Protein AF-A0A1F8EIL2-F1 (afdb_monomer_lite)

Organism: NCBI:txid1802663

Sequence (89 aa):
MEKSKIQRIESQKPDELWGKLTDPGSEENVARVFESVFEKITVNPNLYYVEGGPDNTFATVRRRGDNNLIYETSNEIEIEALLKYGAEK

pLDDT: mean 74.56, std 19.94, range [41.88, 93.44]

Foldseek 3Di:
DDDDDDPPPDPDDPVVVVVVLPPPPDPVSVVVLLVVVLVVCVVCVPQWAKDADPPNQKIFIATPPPRDTSDIDRDNVSSVVRVVVRVVD

Secondary structure (DSSP, 8-state):
-------------HHHHHHHS-----HHHHHHHHHHHHHHHHH-TTTEEEEEPGGGS-EEEEETTT--EEEEE--HHHHHHHHHHHHT-

Structure (mmCIF, N/CA/C/O backbone):
data_AF-A0A1F8EIL2-F1
#
_entry.id   AF-A0A1F8EIL2-F1
#
loop_
_atom_site.group_PDB
_atom_site.id
_atom_site.type_symbol
_atom_site.label_atom_id
_atom_site.label_alt_id
_atom_site.label_comp_id
_atom_site.label_asym_id
_atom_site.label_entity_id
_atom_site.label_seq_id
_atom_site.pdbx_PDB_ins_code
_atom_site.Cartn_x
_atom_site.Cartn_y
_atom_site.Cartn_z
_atom_site.occupancy
_atom_site.B_iso_or_equiv
_atom_site.auth_seq_id
_atom_site.auth_comp_id
_atom_site.auth_asym_id
_atom_site.auth_atom_id
_atom_site.pdbx_PDB_model_num
ATOM 1 N N . MET A 1 1 ? -28.501 44.925 -5.591 1.00 44.06 1 MET A N 1
ATOM 2 C CA . MET A 1 1 ? -28.662 43.903 -4.533 1.00 44.06 1 MET A CA 1
ATOM 3 C C . MET A 1 1 ? -28.718 42.553 -5.226 1.00 44.06 1 MET A C 1
ATOM 5 O O . MET A 1 1 ? -29.782 42.170 -5.690 1.00 44.06 1 MET A O 1
ATOM 9 N N . GLU A 1 2 ? -27.585 41.870 -5.366 1.00 42.94 2 GLU A N 1
ATOM 10 C CA . GLU A 1 2 ? -27.527 40.551 -6.006 1.00 42.94 2 GLU A CA 1
ATOM 11 C C . GLU A 1 2 ? -27.179 39.493 -4.962 1.00 42.94 2 GLU A C 1
ATOM 13 O O . GLU A 1 2 ? -26.204 39.611 -4.221 1.00 42.94 2 GLU A O 1
ATOM 18 N N . LYS A 1 3 ? -28.060 38.497 -4.846 1.00 45.38 3 LYS A N 1
ATOM 19 C CA . LYS A 1 3 ? -27.934 37.371 -3.924 1.00 45.38 3 LYS A CA 1
ATOM 20 C C . LYS A 1 3 ? -27.020 36.330 -4.568 1.00 45.38 3 LYS A C 1
ATOM 22 O O . LYS A 1 3 ? -27.475 35.570 -5.421 1.00 45.38 3 LYS A O 1
ATOM 27 N N . SER A 1 4 ? -25.760 36.267 -4.147 1.00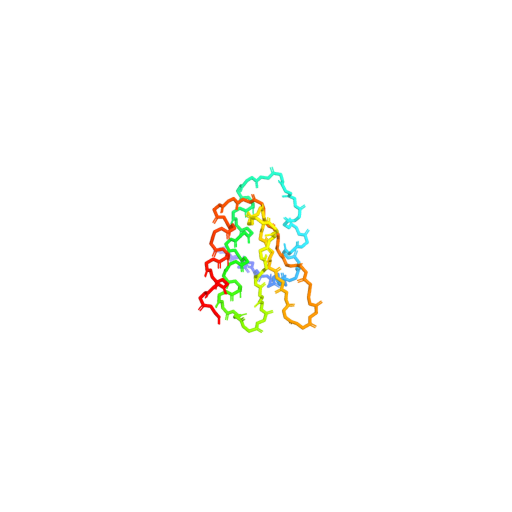 47.69 4 SER A N 1
ATOM 28 C CA . SER A 1 4 ? -24.861 35.178 -4.540 1.00 47.69 4 SER A CA 1
ATOM 29 C C . SER A 1 4 ? -25.316 33.870 -3.894 1.00 47.69 4 SER A C 1
ATOM 31 O O . SER A 1 4 ? -25.272 33.685 -2.678 1.00 47.69 4 SER A O 1
ATOM 33 N N . LYS A 1 5 ? -25.822 32.980 -4.745 1.00 44.00 5 LYS A N 1
ATOM 34 C CA . LYS A 1 5 ? -26.319 31.642 -4.437 1.00 44.00 5 LYS A CA 1
ATOM 35 C C . LYS A 1 5 ? -25.121 30.752 -4.096 1.00 44.00 5 LYS A C 1
ATOM 37 O O . LYS A 1 5 ? -24.393 30.326 -4.986 1.00 44.00 5 LYS A O 1
ATOM 42 N N . ILE A 1 6 ? -24.907 30.500 -2.806 1.00 49.94 6 ILE A N 1
ATOM 43 C CA . ILE A 1 6 ? -23.935 29.512 -2.327 1.00 49.94 6 ILE A CA 1
ATOM 44 C C . ILE A 1 6 ? -24.408 28.149 -2.845 1.00 49.94 6 ILE A C 1
ATOM 46 O O . ILE A 1 6 ? -25.421 27.619 -2.383 1.00 49.94 6 ILE A O 1
ATOM 50 N N . GLN A 1 7 ? -23.723 27.619 -3.858 1.00 43.94 7 GLN A N 1
ATOM 51 C CA . GLN A 1 7 ? -23.917 26.245 -4.304 1.00 43.94 7 GLN A CA 1
ATOM 52 C C . GLN A 1 7 ? -23.445 25.339 -3.167 1.00 43.94 7 GLN A C 1
ATOM 54 O O . GLN A 1 7 ? -22.260 25.296 -2.843 1.00 43.94 7 GLN A O 1
ATOM 59 N N . ARG A 1 8 ? -24.402 24.674 -2.508 1.00 41.88 8 ARG A N 1
ATOM 60 C CA . ARG A 1 8 ? -24.133 23.556 -1.604 1.00 41.88 8 ARG A CA 1
ATOM 61 C C . ARG A 1 8 ? -23.341 22.533 -2.405 1.00 41.88 8 ARG A C 1
ATOM 63 O O . ARG A 1 8 ? -23.886 21.932 -3.324 1.00 41.88 8 ARG A O 1
ATOM 70 N N . ILE A 1 9 ? -22.069 22.378 -2.066 1.00 48.69 9 ILE A N 1
ATOM 71 C CA . ILE A 1 9 ? -21.267 21.241 -2.493 1.00 48.69 9 ILE A CA 1
ATOM 72 C C . ILE A 1 9 ? -21.928 20.041 -1.818 1.00 48.69 9 ILE A C 1
ATOM 74 O O . ILE A 1 9 ? -21.755 19.813 -0.621 1.00 48.69 9 ILE A O 1
ATOM 78 N N . GLU A 1 10 ? -22.813 19.370 -2.554 1.00 44.81 10 GLU A N 1
ATOM 79 C CA . GLU A 1 10 ? -23.350 18.078 -2.159 1.00 44.81 10 GLU A CA 1
ATOM 80 C C . GLU A 1 10 ? -22.153 17.168 -1.902 1.00 44.81 10 GLU A C 1
ATOM 82 O O . GLU A 1 10 ? -21.286 17.023 -2.764 1.00 44.81 10 GLU A O 1
ATOM 87 N N . SER A 1 11 ? -22.068 16.644 -0.678 1.00 48.12 11 SER A N 1
ATOM 88 C CA . SER A 1 11 ? -21.041 15.706 -0.248 1.00 48.12 11 SER A CA 1
ATOM 89 C C . SER A 1 11 ? -20.964 14.557 -1.245 1.00 48.12 11 SER A C 1
ATOM 91 O O . SER A 1 11 ? -21.775 13.631 -1.208 1.00 48.12 11 SER A O 1
ATOM 93 N N . GLN A 1 12 ? -19.995 14.640 -2.155 1.00 43.75 12 GLN A N 1
ATOM 94 C CA . GLN A 1 12 ? -19.664 13.547 -3.048 1.00 43.75 12 GLN A CA 1
ATOM 95 C C . GLN A 1 12 ? -19.216 12.388 -2.167 1.00 43.75 12 GLN A C 1
ATOM 97 O O . GLN A 1 12 ? -18.322 12.527 -1.329 1.00 43.75 12 GLN A O 1
ATOM 102 N N . LYS A 1 13 ? -19.922 11.266 -2.295 1.00 47.88 13 LYS A N 1
ATOM 103 C CA . LYS A 1 13 ? -19.651 10.055 -1.531 1.00 47.88 13 LYS A CA 1
ATOM 104 C C . LYS A 1 13 ? -18.205 9.638 -1.812 1.00 47.88 13 LYS A C 1
ATOM 106 O O . LYS A 1 13 ? -17.816 9.611 -2.982 1.00 47.88 13 LYS A O 1
ATOM 111 N N . PRO A 1 14 ? -17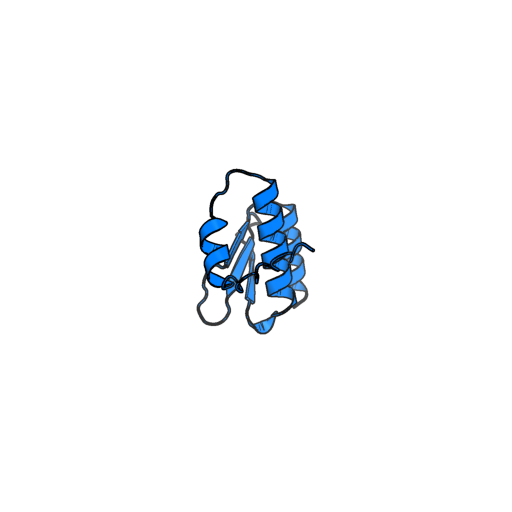.411 9.304 -0.782 1.00 52.41 14 PRO A N 1
ATOM 112 C CA . PRO A 1 14 ? -16.012 8.930 -0.965 1.00 52.41 14 PRO A CA 1
ATOM 113 C C . PRO A 1 14 ? -15.842 7.737 -1.914 1.00 52.41 14 PRO A C 1
ATOM 115 O O . PRO A 1 14 ? -14.785 7.613 -2.516 1.00 52.41 14 PRO A O 1
ATOM 118 N N . ASP A 1 15 ? -16.87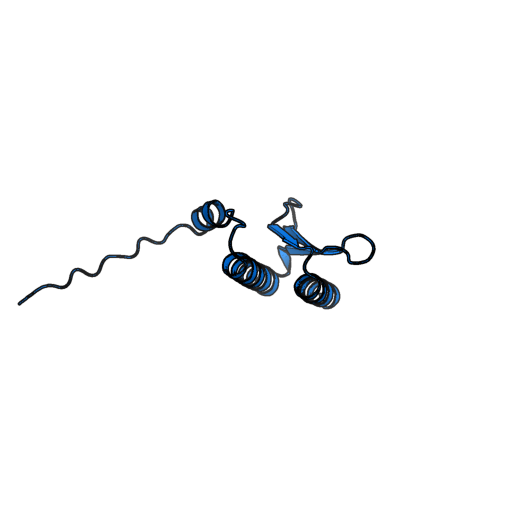3 6.907 -2.094 1.00 47.31 15 ASP A N 1
ATOM 119 C CA . ASP A 1 15 ? -16.900 5.760 -3.006 1.00 47.31 15 ASP A CA 1
ATOM 120 C C . ASP A 1 15 ? -16.910 6.129 -4.504 1.00 47.31 15 ASP A C 1
ATOM 122 O O . ASP A 1 15 ? -16.366 5.385 -5.315 1.00 47.31 15 ASP A O 1
ATOM 126 N N . GLU A 1 16 ? -17.455 7.288 -4.899 1.00 44.94 16 GLU A N 1
ATOM 127 C CA . GLU A 1 16 ? -17.510 7.700 -6.318 1.00 44.94 16 GLU A CA 1
ATOM 128 C C . GLU A 1 16 ? -16.192 8.300 -6.831 1.00 44.94 16 GLU A C 1
ATOM 130 O O . GLU A 1 16 ? -15.946 8.318 -8.039 1.00 44.94 16 GLU A O 1
ATOM 135 N N . LEU A 1 17 ? -15.315 8.755 -5.931 1.00 47.03 17 LEU A N 1
ATOM 136 C CA . LEU A 1 17 ? -13.992 9.267 -6.303 1.00 47.03 17 LEU A CA 1
ATOM 137 C C . LEU A 1 17 ? -13.053 8.148 -6.775 1.00 47.03 17 LEU A C 1
ATOM 139 O O . LEU A 1 17 ? -12.221 8.382 -7.648 1.00 47.03 17 LEU A O 1
ATOM 143 N N . TRP A 1 18 ? -13.230 6.919 -6.281 1.00 48.53 18 TRP A N 1
ATOM 144 C CA . TRP A 1 18 ? -12.389 5.777 -6.662 1.00 48.53 18 TRP A CA 1
ATOM 145 C C . TRP A 1 18 ? -12.630 5.322 -8.101 1.00 48.53 18 TRP A C 1
ATOM 147 O O . TRP A 1 18 ? -11.685 4.943 -8.787 1.00 48.53 18 TRP A O 1
ATOM 157 N N . GLY A 1 19 ? -13.867 5.428 -8.597 1.00 42.06 19 GLY A N 1
ATOM 158 C CA . GLY A 1 19 ? -14.200 5.041 -9.971 1.00 42.06 19 GLY A CA 1
ATOM 159 C C . GLY A 1 19 ? -13.552 5.933 -11.035 1.00 42.06 19 GLY A C 1
ATOM 160 O O . GLY A 1 19 ? -13.244 5.453 -12.121 1.00 42.06 19 GLY A O 1
ATOM 161 N N . LYS A 1 20 ? -13.298 7.213 -10.723 1.00 44.59 20 LYS A N 1
ATOM 162 C CA . LYS A 1 20 ? -12.727 8.198 -11.664 1.00 44.59 20 LYS A CA 1
ATOM 163 C C . LYS A 1 20 ? -11.204 8.337 -11.615 1.00 44.59 20 LYS A C 1
ATOM 165 O O . LYS A 1 20 ? -10.644 8.970 -12.501 1.00 44.59 20 LYS A O 1
ATOM 170 N N . LEU A 1 21 ? -10.537 7.755 -10.620 1.00 48.78 21 LEU A N 1
ATOM 171 C CA . LEU A 1 21 ? -9.071 7.769 -10.505 1.00 48.78 21 LEU A CA 1
ATOM 172 C C . LEU A 1 21 ? -8.390 6.655 -11.320 1.00 48.78 21 LEU A C 1
ATOM 174 O O . LEU A 1 21 ? -7.168 6.592 -11.365 1.00 48.78 21 LEU A O 1
ATOM 178 N N . THR A 1 22 ? -9.166 5.805 -11.998 1.00 47.69 22 THR A N 1
ATOM 179 C CA . THR A 1 22 ? -8.672 4.701 -12.839 1.00 47.69 22 THR A CA 1
ATOM 180 C C . THR A 1 22 ? -8.228 5.134 -14.242 1.00 47.69 22 THR A C 1
ATOM 182 O O . THR A 1 22 ? -8.106 4.288 -15.123 1.00 47.69 22 THR A O 1
ATOM 185 N N . ASP A 1 23 ? -7.965 6.427 -14.457 1.00 43.84 23 ASP A N 1
ATOM 186 C CA . ASP A 1 23 ? -7.325 6.937 -15.672 1.00 43.84 23 ASP A CA 1
ATOM 187 C C . ASP A 1 23 ? -5.809 7.098 -15.398 1.00 43.84 23 ASP A C 1
ATOM 189 O O . ASP A 1 23 ? -5.384 8.095 -14.799 1.00 43.84 23 ASP A O 1
ATOM 193 N N . PRO A 1 24 ? -4.969 6.098 -15.744 1.00 50.34 24 PRO A N 1
ATOM 194 C CA . PRO A 1 24 ? -3.534 6.072 -15.432 1.00 50.34 24 PRO A CA 1
ATOM 195 C C . PRO A 1 24 ? -2.689 7.020 -16.308 1.00 50.34 24 PRO A C 1
ATOM 197 O O . PRO A 1 24 ? -1.466 6.916 -16.329 1.00 50.34 24 PRO A O 1
ATOM 200 N N . GLY A 1 25 ? -3.309 7.933 -17.064 1.00 42.75 25 GLY A N 1
ATOM 201 C CA . GLY A 1 25 ? -2.658 8.716 -18.119 1.00 42.75 25 GLY A CA 1
ATOM 202 C C . GLY A 1 25 ? -1.914 9.984 -17.685 1.00 42.75 25 GLY A C 1
ATOM 203 O O . GLY A 1 25 ? -1.512 10.765 -18.545 1.00 42.75 25 GLY A O 1
ATOM 204 N N . SER A 1 26 ? -1.740 10.267 -16.393 1.00 47.84 26 SER A N 1
ATOM 205 C CA . SER A 1 26 ? -0.983 11.447 -15.948 1.00 47.84 26 SER A CA 1
ATOM 206 C C . SER A 1 26 ? -0.214 11.137 -14.672 1.00 47.84 26 SER A C 1
ATOM 208 O O . SER A 1 26 ? -0.815 10.785 -13.663 1.00 47.84 26 SER A O 1
ATOM 210 N N . GLU A 1 27 ? 1.110 11.289 -14.702 1.00 51.03 27 GLU A N 1
ATOM 211 C CA . GLU A 1 27 ? 2.010 11.082 -13.554 1.00 51.03 27 GLU A CA 1
ATOM 212 C C . GLU A 1 27 ? 1.583 11.905 -12.319 1.00 51.03 27 GLU A C 1
ATOM 214 O O . GLU A 1 27 ? 1.700 11.447 -11.184 1.00 51.03 27 GLU A O 1
ATOM 219 N N . GLU A 1 28 ? 0.966 13.073 -12.535 1.00 52.41 28 GLU A N 1
ATOM 220 C CA . GLU A 1 28 ? 0.352 13.904 -11.485 1.00 52.41 28 GLU A CA 1
ATOM 221 C C . GLU A 1 28 ? -0.835 13.230 -10.773 1.00 52.41 28 GLU A C 1
ATOM 223 O O . GLU A 1 28 ? -1.117 13.516 -9.611 1.00 52.41 28 GLU A O 1
ATOM 228 N N . ASN A 1 29 ? -1.541 12.328 -11.454 1.00 59.25 29 ASN A N 1
ATOM 229 C CA . ASN A 1 29 ? -2.649 11.568 -10.885 1.00 59.25 29 ASN A CA 1
ATOM 230 C C . ASN A 1 29 ? -2.127 10.416 -10.009 1.00 59.25 29 ASN A C 1
ATOM 232 O O . ASN A 1 29 ? -2.702 10.134 -8.962 1.00 59.25 29 ASN A O 1
ATOM 236 N N . VAL A 1 30 ? -1.001 9.802 -10.390 1.00 58.84 30 VAL A N 1
ATOM 237 C CA . VAL A 1 30 ? -0.383 8.676 -9.667 1.00 58.84 30 VAL A CA 1
ATOM 238 C C . VAL A 1 30 ? 0.148 9.116 -8.301 1.00 58.84 30 VAL A C 1
ATOM 240 O O . VAL A 1 30 ? -0.197 8.505 -7.291 1.00 58.84 30 VAL A O 1
ATOM 243 N N . ALA A 1 31 ? 0.874 10.238 -8.237 1.00 64.88 31 ALA A N 1
ATOM 244 C CA . ALA A 1 31 ? 1.395 10.767 -6.971 1.00 64.88 31 ALA A CA 1
ATOM 245 C C . ALA A 1 31 ? 0.275 11.076 -5.959 1.00 64.88 31 ALA A C 1
ATOM 247 O O . ALA A 1 31 ? 0.370 10.731 -4.781 1.00 64.88 31 ALA A O 1
ATOM 248 N N . ARG A 1 32 ? -0.843 11.648 -6.427 1.00 75.81 32 ARG A N 1
ATOM 249 C CA . ARG A 1 32 ? -1.997 11.972 -5.569 1.00 75.81 32 ARG A CA 1
ATOM 250 C C . ARG A 1 32 ? -2.719 10.725 -5.063 1.00 75.81 32 ARG A C 1
ATOM 252 O O . ARG A 1 32 ? -3.270 10.743 -3.957 1.00 75.81 32 ARG A O 1
ATOM 259 N N . VAL A 1 33 ? -2.727 9.649 -5.852 1.00 82.25 33 VAL A N 1
ATOM 260 C CA . VAL A 1 33 ? -3.260 8.348 -5.428 1.00 82.25 33 VAL A CA 1
ATOM 261 C C . VAL A 1 33 ? -2.368 7.751 -4.342 1.00 82.25 33 VAL A C 1
ATOM 263 O O . VAL A 1 33 ? -2.900 7.348 -3.306 1.00 82.25 33 VAL A O 1
ATOM 266 N N . PHE A 1 34 ? -1.043 7.767 -4.518 1.00 86.44 34 PHE A N 1
ATOM 267 C CA . PHE A 1 34 ? -0.106 7.295 -3.499 1.00 86.44 34 PHE A CA 1
ATOM 268 C C . PHE A 1 34 ? -0.274 8.047 -2.175 1.00 86.44 34 PHE A C 1
ATOM 270 O O . PHE A 1 34 ? -0.490 7.411 -1.145 1.00 86.44 34 PHE A O 1
ATOM 277 N N . GLU A 1 35 ? -0.265 9.384 -2.191 1.00 87.56 35 GLU A N 1
ATOM 278 C CA . GLU A 1 35 ? -0.446 10.202 -0.982 1.00 87.56 35 GLU A CA 1
ATOM 279 C C . GLU A 1 35 ? -1.762 9.875 -0.261 1.00 87.56 35 GLU A C 1
ATOM 281 O O . GLU A 1 35 ? -1.786 9.685 0.957 1.00 87.56 35 GLU A O 1
ATOM 286 N N . SER A 1 36 ? -2.853 9.729 -1.018 1.00 88.44 36 SER A N 1
ATOM 287 C CA . SER A 1 36 ? -4.170 9.393 -0.464 1.00 88.44 36 SER A CA 1
ATOM 288 C C . SER A 1 36 ? -4.201 7.998 0.169 1.00 88.44 36 SER A C 1
ATOM 290 O O . SER A 1 36 ? -4.824 7.789 1.213 1.00 88.44 36 SER A O 1
ATOM 292 N N . VAL A 1 37 ? -3.545 7.016 -0.453 1.00 88.81 37 VAL A N 1
ATOM 293 C CA . VAL A 1 37 ? -3.431 5.657 0.092 1.00 88.81 37 VAL A CA 1
ATOM 294 C C . VAL A 1 37 ? -2.547 5.662 1.338 1.00 88.81 37 VAL A C 1
ATOM 296 O O . VAL A 1 37 ? -2.920 5.072 2.354 1.00 88.81 37 VAL A O 1
ATOM 299 N N . PHE A 1 38 ? -1.414 6.358 1.285 1.00 89.12 38 PHE A N 1
ATOM 300 C CA . PHE A 1 38 ? -0.454 6.440 2.379 1.00 89.12 38 PHE A CA 1
ATOM 301 C C . PHE A 1 38 ? -1.059 7.112 3.621 1.00 89.12 38 PHE A C 1
ATOM 303 O O . PHE A 1 38 ? -0.891 6.635 4.748 1.00 89.12 38 PHE A O 1
ATOM 310 N N . GLU A 1 39 ? -1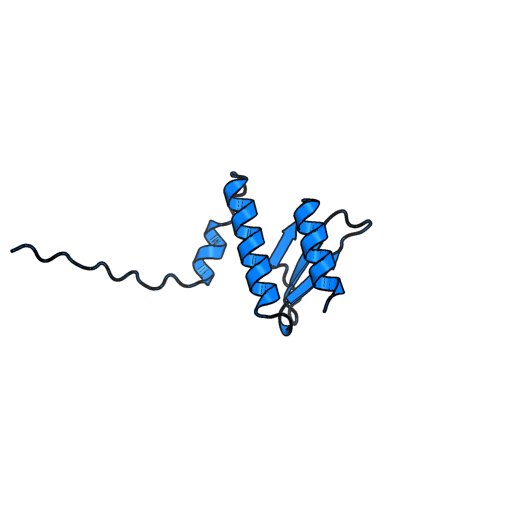.854 8.166 3.433 1.00 90.19 39 GLU A N 1
ATOM 311 C CA . GLU A 1 39 ? -2.632 8.778 4.511 1.00 90.19 39 GLU A CA 1
ATOM 312 C C . GLU A 1 39 ? -3.624 7.771 5.113 1.00 90.19 39 GLU A C 1
ATOM 314 O O . GLU A 1 39 ? -3.661 7.581 6.332 1.00 90.19 39 GLU A O 1
ATOM 319 N N . LYS A 1 40 ? -4.392 7.059 4.278 1.00 87.19 40 LYS A N 1
ATOM 320 C CA . LYS A 1 40 ? -5.397 6.091 4.746 1.00 87.19 40 LYS A CA 1
ATOM 321 C C . LYS A 1 40 ? -4.812 4.980 5.606 1.00 87.19 40 LYS A C 1
ATOM 323 O O . LYS A 1 40 ? -5.409 4.659 6.641 1.00 87.19 40 LYS A O 1
ATOM 328 N N . ILE A 1 41 ? -3.685 4.396 5.192 1.00 89.69 41 ILE A N 1
ATOM 329 C CA . ILE A 1 41 ? -3.018 3.349 5.977 1.00 89.69 41 ILE A CA 1
ATOM 330 C C . ILE A 1 41 ? -2.451 3.923 7.273 1.00 89.69 41 ILE A C 1
ATOM 332 O O . ILE A 1 41 ? -2.584 3.303 8.324 1.00 89.69 41 ILE A O 1
ATOM 336 N N . THR A 1 42 ? -1.916 5.145 7.243 1.00 88.50 42 THR A N 1
ATOM 337 C CA . THR A 1 42 ? -1.364 5.813 8.429 1.00 88.50 42 THR A CA 1
ATOM 338 C C . THR A 1 42 ? -2.441 6.136 9.463 1.00 88.50 42 THR A C 1
ATOM 340 O O . THR A 1 42 ? -2.231 5.902 10.653 1.00 88.50 42 THR A O 1
ATOM 343 N N . VAL A 1 43 ? -3.610 6.611 9.024 1.00 90.50 43 VAL A N 1
ATOM 344 C CA . VAL A 1 43 ? -4.758 6.916 9.894 1.00 90.50 43 VAL A CA 1
ATOM 345 C C . VAL A 1 43 ? -5.421 5.640 10.422 1.00 90.50 43 VAL A C 1
ATOM 347 O O . VAL A 1 43 ? -5.915 5.624 11.548 1.00 90.50 43 VAL A O 1
ATOM 350 N N . ASN A 1 44 ? -5.422 4.554 9.641 1.00 89.31 44 ASN A N 1
ATOM 351 C CA . ASN A 1 44 ? -6.102 3.302 9.985 1.00 89.31 44 ASN A CA 1
ATOM 352 C C . ASN A 1 44 ? -5.156 2.083 9.926 1.00 89.31 44 ASN A C 1
ATOM 354 O O . ASN A 1 44 ? -5.413 1.149 9.159 1.00 89.31 44 ASN A O 1
ATOM 358 N N . PRO A 1 45 ? -4.103 2.019 10.764 1.00 87.94 45 PRO A N 1
ATOM 359 C CA . PRO A 1 45 ? -3.075 0.969 10.685 1.00 87.94 45 PRO A CA 1
ATOM 360 C C . PRO A 1 45 ? -3.625 -0.447 10.932 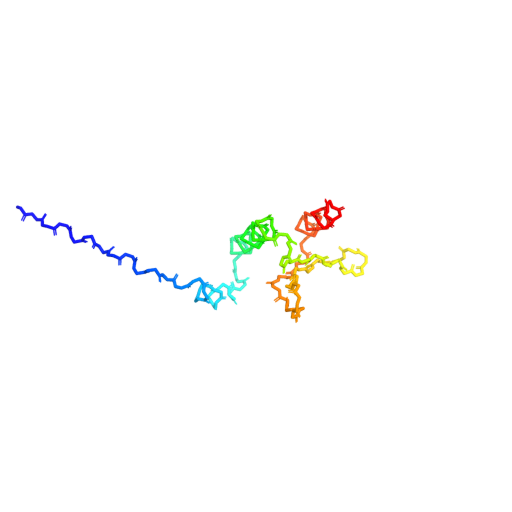1.00 87.94 45 PRO A C 1
ATOM 362 O O . PRO A 1 45 ? -3.072 -1.435 10.459 1.00 87.94 45 PRO A O 1
ATOM 365 N N . ASN A 1 46 ? -4.753 -0.557 11.640 1.00 90.12 46 ASN A N 1
ATOM 366 C CA . ASN A 1 46 ? -5.406 -1.835 11.939 1.00 90.12 46 ASN A CA 1
ATOM 367 C C . ASN A 1 46 ? -6.303 -2.351 10.803 1.00 90.12 46 ASN A C 1
ATOM 369 O O . ASN A 1 46 ? -6.791 -3.475 10.884 1.00 90.12 46 ASN A O 1
ATOM 373 N N . LEU A 1 47 ? -6.573 -1.538 9.777 1.00 90.25 47 LEU A N 1
ATOM 374 C CA . LEU A 1 47 ? -7.427 -1.919 8.648 1.00 90.25 47 LEU A CA 1
ATOM 375 C C . LEU A 1 47 ? -6.633 -2.292 7.406 1.00 90.25 47 LEU A C 1
ATOM 377 O O . LEU A 1 47 ? -7.195 -2.920 6.515 1.00 90.25 47 LEU A O 1
ATOM 381 N N . TYR A 1 48 ? -5.356 -1.931 7.338 1.00 92.25 48 TYR A N 1
ATOM 382 C CA . TYR A 1 48 ? -4.533 -2.146 6.157 1.00 92.25 48 TYR A CA 1
ATOM 383 C C . TYR A 1 48 ? -3.208 -2.797 6.526 1.00 92.25 48 TYR A C 1
ATOM 385 O O . TYR A 1 48 ? -2.761 -2.752 7.675 1.00 92.25 48 TYR A O 1
ATOM 393 N N . TYR A 1 49 ? -2.601 -3.450 5.550 1.00 92.44 49 TYR A N 1
ATOM 394 C CA . TYR A 1 49 ? -1.270 -4.012 5.665 1.00 92.44 49 TYR A CA 1
ATOM 395 C C . TYR A 1 49 ? -0.537 -3.879 4.337 1.00 92.44 49 TYR A C 1
ATOM 397 O O . TYR A 1 49 ? -1.164 -3.785 3.279 1.00 92.44 49 TYR A O 1
ATOM 405 N N . VAL A 1 50 ? 0.787 -3.817 4.430 1.00 92.88 50 VAL A N 1
ATOM 406 C CA . VAL A 1 50 ? 1.678 -3.709 3.280 1.00 92.88 50 VAL A CA 1
ATOM 407 C C . VAL A 1 50 ? 2.329 -5.066 3.049 1.00 92.88 50 VAL A C 1
ATOM 409 O O . VAL A 1 50 ? 2.810 -5.682 3.999 1.00 92.88 50 VAL A O 1
ATOM 412 N N . GLU A 1 51 ? 2.366 -5.513 1.798 1.00 91.69 51 GLU A N 1
ATOM 413 C CA . GLU A 1 51 ? 3.136 -6.681 1.368 1.00 91.69 51 GLU A CA 1
ATOM 414 C C . GLU A 1 51 ? 4.122 -6.276 0.275 1.00 91.69 51 GLU A C 1
ATOM 416 O O . GLU A 1 51 ? 3.736 -5.664 -0.725 1.00 91.69 51 GLU A O 1
ATOM 421 N N . GLY A 1 52 ? 5.391 -6.637 0.467 1.00 91.44 52 GLY A N 1
ATOM 422 C CA . GLY A 1 52 ? 6.420 -6.527 -0.560 1.00 91.44 52 GLY A CA 1
ATOM 423 C C . GLY A 1 52 ? 6.377 -7.710 -1.518 1.00 91.44 52 GLY A C 1
ATOM 424 O O . GLY A 1 52 ? 6.210 -8.856 -1.098 1.00 91.44 52 GLY A O 1
ATOM 425 N N . GLY A 1 53 ? 6.542 -7.426 -2.805 1.00 87.62 53 GLY A N 1
ATOM 426 C CA . GLY A 1 53 ? 6.804 -8.436 -3.818 1.00 87.62 53 GLY A CA 1
ATOM 427 C C . GLY A 1 53 ? 8.196 -9.068 -3.668 1.00 87.62 53 GLY A C 1
ATOM 428 O O . GLY A 1 53 ? 9.027 -8.580 -2.895 1.00 87.62 53 GLY A O 1
ATOM 429 N N . PRO A 1 54 ? 8.480 -10.148 -4.418 1.00 87.62 54 PRO A N 1
ATOM 430 C CA . PRO A 1 54 ? 9.813 -10.739 -4.473 1.00 87.62 54 PRO A CA 1
ATOM 431 C C . PRO A 1 54 ? 10.860 -9.678 -4.835 1.00 87.62 54 PRO A C 1
ATOM 433 O O . PRO A 1 54 ? 10.625 -8.829 -5.700 1.00 87.62 54 PRO A O 1
ATOM 436 N N . ASP A 1 55 ? 11.989 -9.712 -4.126 1.00 87.50 55 ASP A N 1
ATOM 437 C CA . ASP A 1 55 ? 13.128 -8.806 -4.321 1.00 87.50 55 ASP A CA 1
ATOM 438 C C . ASP A 1 55 ? 12.777 -7.306 -4.212 1.00 87.50 55 ASP A C 1
ATOM 440 O O . ASP A 1 55 ? 13.471 -6.465 -4.776 1.00 87.50 55 ASP A O 1
ATOM 444 N N . ASN A 1 56 ? 11.699 -6.956 -3.494 1.00 85.50 56 ASN A N 1
ATOM 445 C CA . ASN A 1 56 ? 11.185 -5.583 -3.366 1.00 85.50 56 ASN A CA 1
ATOM 446 C C . ASN A 1 56 ? 10.897 -4.908 -4.721 1.00 85.50 56 ASN A C 1
ATOM 448 O O . ASN A 1 56 ? 11.007 -3.695 -4.856 1.00 85.50 56 ASN A O 1
ATOM 452 N N . THR A 1 57 ? 10.518 -5.689 -5.734 1.00 88.50 57 THR A N 1
ATOM 453 C CA . THR A 1 57 ? 10.228 -5.179 -7.089 1.00 88.50 57 THR A CA 1
ATOM 454 C C . THR A 1 57 ? 8.891 -4.442 -7.198 1.00 88.50 57 THR A C 1
ATOM 456 O O . THR A 1 57 ? 8.678 -3.666 -8.127 1.00 88.50 57 THR A O 1
ATOM 459 N N . PHE A 1 58 ? 7.984 -4.677 -6.253 1.00 90.69 58 PHE A N 1
ATOM 460 C CA . PHE A 1 58 ? 6.729 -3.952 -6.101 1.00 90.69 58 PHE A CA 1
ATOM 461 C C . PHE A 1 58 ? 6.273 -3.993 -4.640 1.00 90.69 58 PHE A C 1
ATOM 463 O O . PHE A 1 58 ? 6.738 -4.820 -3.851 1.00 90.69 58 PHE A O 1
ATOM 470 N N . ALA A 1 59 ? 5.338 -3.120 -4.282 1.00 92.31 59 ALA A N 1
ATOM 471 C CA . ALA A 1 59 ? 4.672 -3.120 -2.988 1.00 92.31 59 ALA A CA 1
ATOM 472 C C . ALA A 1 59 ? 3.160 -3.045 -3.185 1.00 92.31 59 ALA A C 1
ATOM 474 O O . ALA A 1 59 ? 2.664 -2.355 -4.078 1.00 92.31 59 ALA A O 1
ATOM 475 N N . THR A 1 60 ? 2.423 -3.747 -2.329 1.00 93.44 60 THR A N 1
ATOM 476 C CA . THR A 1 60 ? 0.961 -3.737 -2.328 1.00 93.44 60 THR A CA 1
ATOM 477 C C . THR A 1 60 ? 0.423 -3.305 -0.979 1.00 93.44 60 THR A C 1
ATOM 479 O O . THR A 1 60 ? 0.961 -3.657 0.069 1.00 93.44 60 THR A O 1
ATOM 482 N N . VAL A 1 61 ? -0.672 -2.554 -1.009 1.00 92.25 61 VAL A N 1
ATOM 483 C CA . VAL A 1 61 ? -1.487 -2.229 0.157 1.00 92.25 61 VAL A CA 1
ATOM 484 C C . VAL A 1 61 ? -2.782 -3.007 0.051 1.00 92.25 61 VAL A C 1
ATOM 486 O O . VAL A 1 61 ? -3.531 -2.869 -0.921 1.00 92.25 61 VAL A O 1
ATOM 489 N N . ARG A 1 62 ? -3.078 -3.794 1.079 1.00 92.38 62 ARG A N 1
ATOM 490 C CA . ARG A 1 62 ? -4.290 -4.606 1.154 1.00 92.38 62 ARG A CA 1
ATOM 491 C C . ARG A 1 62 ? -5.082 -4.315 2.410 1.00 92.38 62 ARG A C 1
ATOM 493 O O . ARG A 1 62 ? -4.542 -3.887 3.432 1.00 92.38 62 ARG A O 1
ATOM 500 N N . ARG A 1 63 ? -6.389 -4.551 2.339 1.00 91.69 63 ARG A N 1
ATOM 501 C CA . ARG A 1 63 ? -7.286 -4.415 3.485 1.00 91.69 63 ARG A CA 1
ATOM 502 C C . ARG A 1 63 ? -7.278 -5.685 4.335 1.00 91.69 63 ARG A C 1
ATOM 504 O O . ARG A 1 63 ? -7.496 -6.788 3.839 1.00 91.69 63 ARG A O 1
ATOM 511 N N . ARG A 1 64 ? -7.068 -5.526 5.641 1.00 88.50 64 ARG A N 1
ATOM 512 C CA . ARG A 1 64 ? -7.184 -6.599 6.632 1.00 88.50 64 ARG A CA 1
ATOM 513 C C . ARG A 1 64 ? -8.647 -7.036 6.733 1.00 88.50 64 ARG A C 1
ATOM 515 O O . ARG A 1 64 ? -9.534 -6.207 6.925 1.00 88.50 64 ARG A O 1
ATOM 522 N N . GLY A 1 65 ? -8.885 -8.340 6.623 1.00 90.50 65 GLY A N 1
ATOM 523 C CA . GLY A 1 65 ? -10.206 -8.964 6.756 1.00 90.50 65 GLY A CA 1
ATOM 524 C C . GLY A 1 65 ? -10.717 -9.586 5.458 1.00 90.50 65 GLY A C 1
ATOM 525 O O . GLY A 1 65 ? -11.184 -10.719 5.485 1.00 90.50 65 GLY A O 1
ATOM 526 N N . ASP A 1 66 ? -10.577 -8.882 4.334 1.00 89.69 66 ASP A N 1
ATOM 527 C CA . ASP A 1 66 ? -11.023 -9.355 3.013 1.00 89.69 66 ASP A CA 1
ATOM 528 C C . ASP A 1 66 ? -9.877 -9.516 1.994 1.00 89.69 66 ASP A C 1
ATOM 530 O O . ASP A 1 66 ? -10.094 -10.048 0.907 1.00 89.69 66 ASP A O 1
ATOM 534 N N . ASN A 1 67 ? -8.650 -9.119 2.358 1.00 86.31 67 ASN A N 1
ATOM 535 C CA . ASN A 1 67 ? -7.444 -9.167 1.523 1.00 86.31 67 ASN A CA 1
ATOM 536 C C . ASN A 1 67 ? -7.575 -8.424 0.182 1.00 86.31 67 ASN A C 1
ATOM 538 O O . ASN A 1 67 ? -6.790 -8.676 -0.741 1.00 86.31 67 ASN A O 1
ATOM 542 N N . ASN A 1 68 ? -8.533 -7.498 0.065 1.00 89.44 68 ASN A N 1
ATOM 543 C CA . ASN A 1 68 ? -8.738 -6.715 -1.143 1.00 89.44 68 ASN A CA 1
ATOM 544 C C . ASN A 1 68 ? -7.526 -5.821 -1.422 1.00 89.44 68 ASN A C 1
ATOM 546 O O . ASN A 1 68 ? -7.013 -5.157 -0.515 1.00 89.44 68 ASN A O 1
ATOM 550 N N . LEU A 1 69 ? -7.093 -5.799 -2.683 1.00 88.19 69 LEU A N 1
ATOM 551 C CA . LEU A 1 69 ? -6.008 -4.946 -3.151 1.00 88.19 69 LEU A CA 1
ATOM 552 C C . LEU A 1 69 ? -6.517 -3.508 -3.261 1.00 88.19 69 LEU A C 1
ATOM 554 O O . LEU A 1 69 ? -7.470 -3.231 -3.986 1.00 88.19 69 LEU A O 1
ATOM 558 N N . ILE A 1 70 ? -5.888 -2.603 -2.518 1.00 89.31 70 ILE A N 1
ATOM 559 C CA . ILE A 1 70 ? -6.222 -1.174 -2.510 1.00 89.31 70 ILE A CA 1
ATOM 560 C C . ILE A 1 70 ? -5.271 -0.403 -3.415 1.00 89.31 70 ILE A C 1
ATOM 562 O O . ILE A 1 70 ? -5.684 0.532 -4.095 1.00 89.31 70 ILE A O 1
ATOM 566 N N . TYR A 1 71 ? -3.999 -0.792 -3.398 1.00 90.25 71 TYR A N 1
ATOM 567 C CA . TYR A 1 71 ? -2.952 -0.126 -4.147 1.00 90.25 71 TYR A CA 1
ATOM 568 C C . TYR A 1 71 ? -1.823 -1.099 -4.458 1.00 90.25 71 TYR A C 1
ATOM 570 O O . TYR A 1 71 ? -1.485 -1.942 -3.627 1.00 90.25 71 TYR A O 1
ATOM 578 N N . GLU A 1 72 ? -1.235 -0.956 -5.635 1.00 91.62 72 GLU A N 1
ATOM 579 C CA . GLU A 1 72 ? -0.022 -1.642 -6.058 1.00 91.62 72 GLU A CA 1
ATOM 580 C C . GLU A 1 72 ? 0.870 -0.615 -6.740 1.00 91.62 72 GLU A C 1
ATOM 582 O O . GLU A 1 72 ? 0.388 0.219 -7.507 1.00 91.62 72 GLU A O 1
ATOM 587 N N . THR A 1 73 ? 2.162 -0.676 -6.450 1.00 87.81 73 THR A N 1
ATOM 588 C CA . THR A 1 73 ? 3.149 0.193 -7.076 1.00 87.81 73 THR A CA 1
ATOM 589 C C . THR A 1 73 ? 4.422 -0.565 -7.394 1.00 87.81 73 THR A C 1
ATOM 591 O O . THR A 1 73 ? 4.880 -1.398 -6.611 1.00 87.81 73 THR A O 1
ATOM 594 N N . SER A 1 74 ? 4.998 -0.244 -8.549 1.00 89.69 74 SER A N 1
ATOM 595 C CA . SER A 1 74 ? 6.340 -0.659 -8.967 1.00 89.69 74 SER A CA 1
ATOM 596 C C . SER A 1 74 ? 7.327 0.517 -8.943 1.00 89.69 74 SER A C 1
ATOM 598 O O . SER A 1 74 ? 8.426 0.415 -9.481 1.00 89.69 74 SER A O 1
ATOM 600 N N . ASN A 1 75 ? 6.929 1.661 -8.372 1.00 88.44 75 ASN A N 1
ATOM 601 C CA . ASN A 1 75 ? 7.795 2.824 -8.229 1.00 88.44 75 ASN A CA 1
ATOM 602 C C . ASN A 1 75 ? 8.710 2.643 -7.012 1.00 88.44 75 ASN A C 1
ATOM 604 O O . ASN A 1 75 ? 8.222 2.523 -5.892 1.00 88.44 75 ASN A O 1
ATOM 608 N N . GLU A 1 76 ? 10.026 2.667 -7.225 1.00 88.69 76 GLU A N 1
ATOM 609 C CA . GLU A 1 76 ? 11.037 2.422 -6.186 1.00 88.69 76 GLU A CA 1
ATOM 610 C C . GLU A 1 76 ? 10.837 3.288 -4.929 1.00 88.69 76 GLU A C 1
ATOM 612 O O . GLU A 1 76 ? 10.823 2.761 -3.819 1.00 88.69 76 GLU A O 1
ATOM 617 N N . ILE A 1 77 ? 10.552 4.585 -5.093 1.00 89.44 77 ILE A N 1
ATOM 618 C CA . ILE A 1 77 ? 10.366 5.525 -3.974 1.00 89.44 77 ILE A CA 1
ATOM 619 C C . ILE A 1 77 ? 9.129 5.155 -3.142 1.00 89.44 77 ILE A C 1
ATOM 621 O O . ILE A 1 77 ? 9.151 5.198 -1.909 1.00 89.44 77 ILE A O 1
ATOM 625 N N . GLU A 1 78 ? 8.033 4.786 -3.807 1.00 89.19 78 GLU A N 1
ATOM 626 C CA . GLU A 1 78 ? 6.789 4.401 -3.136 1.00 89.19 78 GLU A CA 1
ATOM 627 C C . GLU A 1 78 ? 6.913 3.036 -2.454 1.00 89.19 78 GLU A C 1
ATOM 629 O O . GLU A 1 78 ? 6.401 2.852 -1.348 1.00 89.19 78 GLU A O 1
ATOM 634 N N . ILE A 1 79 ? 7.622 2.091 -3.082 1.00 91.44 79 ILE A N 1
ATOM 635 C CA . ILE A 1 79 ? 7.943 0.784 -2.501 1.00 91.44 79 ILE A CA 1
ATOM 636 C C . ILE A 1 79 ? 8.725 0.985 -1.205 1.00 91.44 79 ILE A C 1
ATOM 638 O O . ILE A 1 79 ? 8.317 0.467 -0.166 1.00 91.44 79 ILE A O 1
ATOM 642 N N . GLU A 1 80 ? 9.811 1.760 -1.232 1.00 91.25 80 GLU A N 1
ATOM 643 C CA . GLU A 1 80 ? 10.621 2.030 -0.042 1.00 91.25 80 GLU A CA 1
ATOM 644 C C . GLU A 1 80 ? 9.788 2.659 1.081 1.00 91.25 80 GLU A C 1
ATOM 646 O O . GLU A 1 80 ? 9.873 2.230 2.235 1.00 91.25 80 GLU A O 1
ATOM 651 N N . ALA A 1 81 ? 8.933 3.632 0.754 1.00 91.62 81 ALA A N 1
ATOM 652 C CA . ALA A 1 81 ? 8.054 4.279 1.724 1.00 91.62 81 ALA A CA 1
ATOM 653 C C . ALA A 1 81 ? 7.043 3.301 2.349 1.00 91.62 81 ALA A C 1
ATOM 655 O O . ALA A 1 81 ? 6.858 3.297 3.570 1.00 91.62 81 ALA A O 1
ATOM 656 N N . LEU A 1 82 ? 6.408 2.452 1.537 1.00 91.69 82 LEU A N 1
ATOM 657 C CA . LEU A 1 82 ? 5.437 1.458 2.001 1.00 91.69 82 LEU A CA 1
ATOM 658 C C . LEU A 1 82 ? 6.094 0.360 2.835 1.00 91.69 82 LEU A C 1
ATOM 660 O O . LEU A 1 82 ? 5.577 0.015 3.898 1.00 91.69 82 LEU A O 1
ATOM 664 N N . LEU A 1 83 ? 7.230 -0.179 2.390 1.00 91.12 83 LEU A N 1
ATOM 665 C CA . LEU A 1 83 ? 7.954 -1.222 3.117 1.00 91.12 83 LEU A CA 1
ATOM 666 C C . LEU A 1 83 ? 8.494 -0.706 4.446 1.00 91.12 83 LEU A C 1
ATOM 668 O O . LEU A 1 83 ? 8.387 -1.400 5.457 1.00 91.12 83 LEU A O 1
ATOM 672 N N . LYS A 1 84 ? 9.010 0.527 4.475 1.00 91.25 84 LYS A N 1
ATOM 673 C CA . LYS A 1 84 ? 9.429 1.173 5.718 1.00 91.25 84 LYS A CA 1
ATOM 674 C C . LYS A 1 84 ? 8.254 1.324 6.682 1.00 91.25 84 LYS A C 1
ATOM 676 O O . LYS A 1 84 ? 8.359 0.889 7.824 1.00 91.25 84 LYS A O 1
ATOM 681 N N . TYR A 1 85 ? 7.121 1.847 6.207 1.00 89.25 85 TYR A N 1
ATOM 682 C CA . TYR A 1 85 ? 5.902 1.939 7.013 1.00 89.25 85 TYR A CA 1
ATOM 683 C C . TYR A 1 85 ? 5.466 0.567 7.552 1.00 89.25 85 TYR A C 1
ATOM 685 O O . TYR A 1 85 ? 5.130 0.445 8.728 1.00 89.25 85 TYR A O 1
ATOM 693 N N . GLY A 1 86 ? 5.488 -0.468 6.707 1.00 85.69 86 GLY A N 1
ATOM 694 C CA . GLY A 1 86 ? 5.121 -1.833 7.081 1.00 85.69 86 GLY A CA 1
ATOM 695 C C . GLY A 1 86 ? 6.060 -2.466 8.111 1.00 85.69 86 GLY A C 1
ATOM 696 O O . GLY A 1 86 ? 5.596 -3.240 8.938 1.00 85.69 86 GLY A O 1
ATOM 697 N N . ALA A 1 87 ? 7.352 -2.126 8.094 1.00 85.38 87 ALA A N 1
ATOM 698 C CA . ALA A 1 87 ? 8.343 -2.628 9.047 1.00 85.38 87 ALA A CA 1
ATOM 699 C C . ALA A 1 87 ? 8.278 -1.946 10.428 1.00 85.38 87 ALA A C 1
ATOM 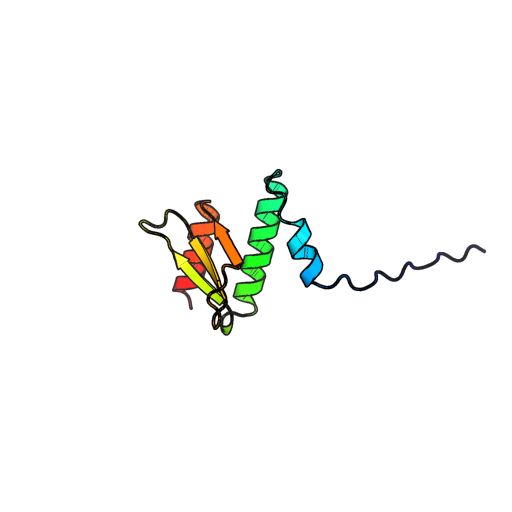701 O O . ALA A 1 87 ? 8.719 -2.524 11.419 1.00 85.38 87 ALA A O 1
ATOM 702 N N . GLU A 1 88 ? 7.748 -0.722 10.506 1.00 82.50 88 GLU A N 1
ATOM 703 C CA . GLU A 1 88 ? 7.604 0.047 11.753 1.00 82.50 88 GLU A CA 1
ATOM 704 C C . GLU A 1 88 ? 6.318 -0.285 12.547 1.00 82.50 88 GLU A C 1
ATOM 706 O O . GLU A 1 88 ? 6.078 0.310 13.604 1.00 82.50 88 GLU A O 1
ATOM 711 N N . LYS A 1 89 ? 5.470 -1.197 12.055 1.00 67.75 89 LYS A N 1
ATOM 712 C CA . LYS A 1 89 ? 4.161 -1.555 12.633 1.00 67.75 89 LYS A CA 1
ATOM 713 C C . LYS A 1 89 ? 4.096 -3.006 13.087 1.00 67.75 89 LYS A C 1
ATOM 715 O O . LYS A 1 89 ? 3.447 -3.225 14.134 1.00 67.75 89 LYS A O 1
#

Radius of gyration: 17.0 Å; chains: 1; bounding box: 42×55×31 Å